Protein AF-A0AAF0V7I2-F1 (afdb_monomer_lite)

Radius of gyration: 16.99 Å; chains: 1; bounding box: 33×26×51 Å

Organism: Solanum verrucosum (NCBI:txid315347)

Sequence (91 aa):
MQRGKVIAYASRQLKVYKKNYPTNDLELAAILQYVFTQKKLNLRQRRWLEFLKDYDISVHYHPGKANVVADALSRLSMGNVAHVEEEIKEL

InterPro domains:
  IPR041373 Reverse transcriptase, RNase H-like domain [PF17917] (5-33)
  IPR043502 DNA/RNA polymerase superfamily [SSF56672] (1-61)

pLDDT: mean 74.38, std 13.99, range [36.09, 88.38]

Structure (mmCIF, N/CA/C/O backbone):
data_AF-A0AAF0V7I2-F1
#
_entry.id   AF-A0AAF0V7I2-F1
#
loop_
_atom_site.group_PDB
_atom_site.id
_atom_site.type_symbol
_atom_site.label_atom_id
_atom_site.label_alt_id
_atom_site.label_comp_id
_atom_site.label_asym_id
_atom_site.label_entity_id
_atom_site.label_seq_id
_atom_site.pdbx_PDB_ins_code
_atom_site.Cartn_x
_atom_site.Cartn_y
_atom_site.Cartn_z
_atom_site.occupancy
_atom_site.B_iso_or_equiv
_atom_site.auth_seq_id
_atom_site.auth_comp_id
_atom_site.auth_asym_id
_atom_site.auth_atom_id
_atom_site.pdbx_PDB_model_num
ATOM 1 N N . MET A 1 1 ? -16.886 -2.373 -12.907 1.00 47.59 1 MET A N 1
ATOM 2 C CA . MET A 1 1 ? -15.421 -2.357 -12.688 1.00 47.59 1 MET A CA 1
ATOM 3 C C . MET A 1 1 ? -14.902 -3.779 -12.838 1.00 47.59 1 MET A C 1
ATOM 5 O O . MET A 1 1 ? -15.438 -4.664 -12.184 1.00 47.59 1 MET A O 1
ATOM 9 N N . GLN A 1 2 ? -13.935 -4.033 -13.724 1.00 49.97 2 GLN A N 1
ATOM 10 C CA . GLN A 1 2 ? -13.316 -5.360 -13.835 1.00 49.97 2 GLN A CA 1
ATOM 11 C C . GLN A 1 2 ? -12.511 -5.625 -12.554 1.00 49.97 2 GLN A C 1
ATOM 13 O O . GLN A 1 2 ? -11.536 -4.928 -12.280 1.00 49.97 2 GLN A O 1
ATOM 18 N N . ARG A 1 3 ? -12.965 -6.576 -11.729 1.00 54.09 3 ARG A N 1
ATOM 19 C CA . ARG A 1 3 ? -12.307 -6.940 -10.465 1.00 54.09 3 ARG A CA 1
ATOM 20 C C . ARG A 1 3 ? -10.883 -7.422 -10.758 1.00 54.09 3 ARG A C 1
ATOM 22 O O . ARG A 1 3 ? -10.710 -8.443 -11.412 1.00 54.09 3 ARG A O 1
ATOM 29 N N . GLY A 1 4 ? -9.887 -6.682 -10.272 1.00 68.62 4 GLY A N 1
ATOM 30 C CA . GLY A 1 4 ? -8.478 -7.089 -10.286 1.00 68.62 4 GLY A CA 1
ATOM 31 C C . GLY A 1 4 ? -7.603 -6.494 -11.392 1.00 68.62 4 GLY A C 1
ATOM 32 O O . GLY A 1 4 ? -6.409 -6.778 -11.407 1.00 68.62 4 GLY A O 1
ATOM 33 N N . LYS A 1 5 ? -8.137 -5.658 -12.295 1.00 75.19 5 LYS A N 1
ATOM 34 C CA . LYS A 1 5 ? -7.312 -4.971 -13.303 1.00 75.19 5 LYS A CA 1
ATOM 35 C C . LYS A 1 5 ? -6.844 -3.617 -12.767 1.00 75.19 5 LYS A C 1
ATOM 37 O O . LYS A 1 5 ? -7.669 -2.796 -12.371 1.00 75.19 5 LYS A O 1
ATOM 42 N N . VAL A 1 6 ? -5.528 -3.397 -12.740 1.00 76.88 6 VAL A N 1
ATOM 43 C CA . VAL A 1 6 ? -4.943 -2.115 -12.320 1.00 76.88 6 VAL A CA 1
ATOM 44 C C . VAL A 1 6 ? -5.401 -1.012 -13.277 1.00 76.88 6 VAL A C 1
ATOM 46 O O . VAL A 1 6 ? -5.333 -1.185 -14.492 1.00 76.88 6 VAL A O 1
ATOM 49 N N . ILE A 1 7 ? -5.899 0.095 -12.719 1.00 82.88 7 ILE A N 1
ATOM 50 C CA . ILE A 1 7 ? -6.466 1.219 -13.485 1.00 82.88 7 ILE A CA 1
ATOM 51 C C . ILE A 1 7 ? -5.389 2.262 -13.800 1.00 82.88 7 ILE A C 1
ATOM 53 O O . ILE A 1 7 ? -5.378 2.825 -14.888 1.00 82.88 7 ILE A O 1
ATOM 57 N N . ALA A 1 8 ? -4.474 2.506 -12.861 1.00 82.94 8 ALA A N 1
ATOM 58 C CA . ALA A 1 8 ? -3.383 3.457 -13.014 1.00 82.94 8 ALA A CA 1
ATOM 59 C C . ALA A 1 8 ? -2.209 3.095 -12.096 1.00 82.94 8 ALA A C 1
ATOM 61 O O . ALA A 1 8 ? -2.397 2.482 -11.043 1.00 82.94 8 ALA A O 1
ATOM 62 N N . TYR A 1 9 ? -1.014 3.536 -12.483 1.00 83.25 9 TYR A N 1
ATOM 63 C CA . TYR A 1 9 ? 0.179 3.538 -11.642 1.00 83.25 9 TYR A CA 1
ATOM 64 C C . TYR A 1 9 ? 0.637 4.979 -11.426 1.00 83.25 9 TYR A C 1
ATOM 66 O O . TYR A 1 9 ? 0.445 5.834 -12.286 1.00 83.25 9 TYR A O 1
ATOM 74 N N . ALA A 1 10 ? 1.269 5.244 -10.286 1.00 82.81 10 ALA A N 1
ATOM 75 C CA . ALA A 1 10 ? 1.878 6.533 -9.992 1.00 82.81 10 ALA A CA 1
ATOM 76 C C . ALA A 1 10 ? 3.250 6.319 -9.346 1.00 82.81 10 ALA A C 1
ATOM 78 O O . ALA A 1 10 ? 3.409 5.455 -8.484 1.00 82.81 10 ALA A O 1
ATOM 79 N N . SER A 1 11 ? 4.233 7.125 -9.744 1.00 82.75 11 SER A N 1
ATOM 80 C CA . SER A 1 11 ? 5.579 7.145 -9.166 1.00 82.75 11 SER A CA 1
ATOM 81 C C . SER A 1 11 ? 5.951 8.579 -8.792 1.00 82.75 11 SER A C 1
ATOM 83 O O . SER A 1 11 ? 5.467 9.536 -9.395 1.00 82.75 11 SER A O 1
ATOM 85 N N . ARG A 1 12 ? 6.787 8.751 -7.762 1.00 83.19 12 ARG A N 1
ATOM 86 C CA . ARG A 1 12 ? 7.310 10.066 -7.366 1.00 83.19 12 ARG A CA 1
ATOM 87 C C . ARG A 1 12 ? 8.740 9.955 -6.867 1.00 83.19 12 ARG A C 1
ATOM 89 O O . ARG A 1 12 ? 9.050 9.106 -6.032 1.00 83.19 12 ARG A O 1
ATOM 96 N N . GLN A 1 13 ? 9.594 10.884 -7.283 1.00 83.00 13 GLN A N 1
ATOM 97 C CA . GLN A 1 13 ? 10.971 10.909 -6.807 1.00 83.00 13 GLN A CA 1
ATOM 98 C C . GLN A 1 13 ? 11.037 11.259 -5.310 1.00 83.00 13 GLN A C 1
ATOM 100 O O . GLN A 1 13 ? 10.460 12.244 -4.826 1.00 83.00 13 GLN A O 1
ATOM 105 N N . LEU A 1 14 ? 11.761 10.436 -4.550 1.00 82.12 14 LEU A N 1
ATOM 106 C CA . LEU A 1 14 ? 12.038 10.708 -3.146 1.00 82.12 14 LEU A CA 1
ATOM 107 C C . LEU A 1 14 ? 13.110 11.792 -3.018 1.00 82.12 14 LEU A C 1
ATOM 109 O O . LEU A 1 14 ? 14.160 11.742 -3.663 1.00 82.12 14 LEU A O 1
ATOM 113 N N . LYS A 1 15 ? 12.854 12.763 -2.134 1.00 83.44 15 LYS A N 1
ATOM 114 C CA . LYS A 1 15 ? 13.865 13.744 -1.723 1.00 83.44 15 LYS A CA 1
ATOM 115 C C . LYS A 1 15 ? 15.013 13.016 -1.021 1.00 83.44 15 LYS A C 1
ATOM 117 O O . LYS A 1 15 ? 14.771 12.011 -0.359 1.00 83.44 15 LYS A O 1
ATOM 122 N N . VAL A 1 16 ? 16.234 13.542 -1.124 1.00 81.69 16 VAL A N 1
ATOM 123 C CA . VAL A 1 16 ? 17.461 12.899 -0.608 1.00 81.69 16 VAL A CA 1
ATOM 124 C C . VAL A 1 16 ? 17.313 12.449 0.849 1.00 81.69 16 VAL A C 1
ATOM 126 O O . VAL A 1 16 ? 17.548 11.287 1.154 1.00 81.69 16 VAL A O 1
ATOM 129 N N . TYR A 1 17 ? 16.793 13.313 1.724 1.00 81.06 17 TYR A N 1
ATOM 130 C CA . TYR A 1 17 ? 16.583 12.997 3.143 1.00 81.06 17 TYR A CA 1
ATOM 131 C C . TYR A 1 17 ? 15.523 11.913 3.413 1.00 81.06 17 TYR A C 1
ATOM 133 O O . TYR A 1 17 ? 15.427 11.426 4.531 1.00 81.06 17 TYR A O 1
ATOM 141 N N . LYS A 1 18 ? 14.706 11.544 2.416 1.00 74.88 18 LYS A N 1
ATOM 142 C CA . LYS A 1 18 ? 13.727 10.453 2.517 1.00 74.88 18 LYS A CA 1
ATOM 143 C C . LYS A 1 18 ? 14.272 9.105 2.050 1.00 74.88 18 LYS A C 1
ATOM 145 O O . LYS A 1 18 ? 13.671 8.090 2.371 1.00 74.88 18 LYS A O 1
ATOM 150 N N . LYS A 1 19 ? 15.371 9.091 1.289 1.00 72.69 19 LYS A N 1
ATOM 151 C CA . LYS A 1 19 ? 15.958 7.855 0.746 1.00 72.69 19 LYS A CA 1
ATOM 152 C C . LYS A 1 19 ? 16.554 6.953 1.830 1.00 72.69 19 LYS A C 1
ATOM 154 O O . LYS A 1 19 ? 16.643 5.755 1.620 1.00 72.69 19 LYS A O 1
ATOM 159 N N . ASN A 1 20 ? 16.924 7.529 2.974 1.00 74.44 20 ASN A N 1
ATOM 160 C CA . ASN A 1 20 ? 17.610 6.821 4.056 1.00 74.44 20 ASN A CA 1
ATOM 161 C C . ASN A 1 20 ? 16.671 6.368 5.184 1.00 74.44 20 ASN A C 1
ATOM 163 O O . ASN A 1 20 ? 17.163 5.926 6.218 1.00 74.44 20 ASN A O 1
ATOM 167 N N . TYR A 1 21 ? 15.347 6.504 5.039 1.00 67.62 21 TYR A N 1
ATOM 168 C CA . TYR A 1 21 ? 14.445 5.902 6.019 1.00 67.62 21 TYR A CA 1
ATOM 169 C C . TYR A 1 21 ? 14.497 4.378 5.851 1.00 67.62 21 TYR A C 1
ATOM 171 O O . TYR A 1 21 ? 14.179 3.898 4.761 1.00 67.62 21 TYR A O 1
ATOM 179 N N . PRO A 1 22 ? 14.885 3.612 6.889 1.00 62.28 22 PRO A N 1
ATOM 180 C CA . PRO A 1 22 ? 14.747 2.167 6.870 1.00 62.28 22 PRO A CA 1
ATOM 181 C C . PRO A 1 22 ? 13.259 1.887 7.042 1.00 62.28 22 PRO A C 1
ATOM 183 O O . PRO A 1 22 ? 12.738 1.864 8.151 1.00 62.28 22 PRO A O 1
ATOM 186 N N . THR A 1 23 ? 12.528 1.841 5.939 1.00 64.88 23 THR A N 1
ATOM 187 C CA . THR A 1 23 ? 11.120 1.470 5.962 1.00 64.88 23 THR A CA 1
ATOM 188 C C . THR A 1 23 ? 10.938 0.393 4.922 1.00 64.88 23 THR A C 1
ATOM 190 O O . THR A 1 23 ? 10.951 0.666 3.723 1.00 64.88 23 THR A O 1
ATOM 193 N N . ASN A 1 24 ? 10.822 -0.840 5.402 1.00 70.88 24 ASN A N 1
ATOM 194 C CA . ASN A 1 24 ? 10.558 -1.987 4.547 1.00 70.88 24 ASN A CA 1
ATOM 195 C C . ASN A 1 24 ? 9.071 -1.992 4.143 1.00 70.88 24 ASN A C 1
ATOM 197 O O . ASN A 1 24 ? 8.213 -1.541 4.904 1.00 70.88 24 ASN A O 1
ATOM 201 N N . ASP A 1 25 ? 8.732 -2.547 2.977 1.00 67.25 25 ASP A N 1
ATOM 202 C CA . ASP A 1 25 ? 7.345 -2.568 2.469 1.00 67.25 25 ASP A CA 1
ATOM 203 C C . ASP A 1 25 ? 6.352 -3.227 3.448 1.00 67.25 25 ASP A C 1
ATOM 205 O O . ASP A 1 25 ? 5.203 -2.803 3.583 1.00 67.25 25 ASP A O 1
ATOM 209 N N . LEU A 1 26 ? 6.814 -4.241 4.186 1.00 69.12 26 LEU A N 1
ATOM 210 C CA . LEU A 1 26 ? 6.032 -4.920 5.224 1.00 69.12 26 LEU A CA 1
ATOM 211 C C . LEU A 1 26 ? 5.759 -4.020 6.439 1.00 69.12 26 LEU A C 1
ATOM 213 O O . LEU A 1 26 ? 4.681 -4.089 7.029 1.00 69.12 26 LEU A O 1
ATOM 217 N N . GLU A 1 27 ? 6.702 -3.148 6.795 1.00 76.56 27 GLU A N 1
ATOM 218 C CA . GLU A 1 27 ? 6.535 -2.205 7.904 1.00 76.56 27 GLU A CA 1
ATOM 219 C C . GLU A 1 27 ? 5.524 -1.117 7.547 1.00 76.56 27 GLU A C 1
ATOM 221 O O . GLU A 1 27 ? 4.717 -0.736 8.390 1.00 76.56 27 GLU A O 1
ATOM 226 N N . LEU A 1 28 ? 5.494 -0.662 6.290 1.00 76.56 28 LEU A N 1
ATOM 227 C CA . LEU A 1 28 ? 4.476 0.277 5.806 1.00 76.56 28 LEU A CA 1
ATOM 228 C C . LEU A 1 28 ? 3.062 -0.292 5.935 1.00 76.56 28 LEU A C 1
ATOM 230 O O . LEU A 1 28 ? 2.173 0.392 6.447 1.00 76.56 28 LEU A O 1
ATOM 234 N N . ALA A 1 29 ? 2.859 -1.543 5.514 1.00 76.50 29 ALA A N 1
ATOM 235 C CA . ALA A 1 29 ? 1.572 -2.218 5.663 1.00 76.50 29 ALA A CA 1
ATOM 236 C C . ALA A 1 29 ? 1.169 -2.340 7.144 1.00 76.50 29 ALA A C 1
ATOM 238 O O . ALA A 1 29 ? 0.033 -2.020 7.504 1.00 76.50 29 ALA A O 1
ATOM 239 N N . ALA A 1 30 ? 2.114 -2.713 8.013 1.00 77.69 30 ALA A N 1
ATOM 240 C CA . ALA A 1 30 ? 1.884 -2.813 9.452 1.00 77.69 30 ALA A CA 1
ATOM 241 C C . ALA A 1 30 ? 1.548 -1.452 10.090 1.00 77.69 30 ALA A C 1
ATOM 243 O O . ALA A 1 30 ? 0.625 -1.363 10.896 1.00 77.69 30 ALA A O 1
ATOM 244 N N . ILE A 1 31 ? 2.240 -0.375 9.702 1.00 79.50 31 ILE A N 1
ATOM 245 C CA . ILE A 1 31 ? 1.974 0.989 10.183 1.00 79.50 31 ILE A CA 1
ATOM 246 C C . ILE A 1 31 ? 0.576 1.450 9.764 1.00 79.50 31 ILE A C 1
ATOM 248 O O . ILE A 1 31 ? -0.141 2.031 10.578 1.00 79.50 31 ILE A O 1
ATOM 252 N N . LEU A 1 32 ? 0.166 1.188 8.520 1.00 79.56 32 LEU A N 1
ATOM 253 C CA . LEU A 1 32 ? -1.177 1.533 8.050 1.00 79.56 32 LEU A CA 1
ATOM 254 C C . LEU A 1 32 ? -2.244 0.789 8.854 1.00 79.56 32 LEU A C 1
ATOM 256 O O . LEU A 1 32 ? -3.153 1.415 9.396 1.00 79.56 32 LEU A O 1
ATOM 260 N N . GLN A 1 33 ? -2.097 -0.527 9.007 1.00 79.75 33 GLN A N 1
ATOM 261 C CA . GLN A 1 33 ? -3.026 -1.337 9.793 1.00 79.75 33 GLN A CA 1
ATOM 262 C C . GLN A 1 33 ? -3.074 -0.898 11.264 1.00 79.75 33 GLN A C 1
ATOM 264 O O . GLN A 1 33 ? -4.142 -0.842 11.878 1.00 79.75 33 GLN A O 1
ATOM 269 N N . TYR A 1 34 ? -1.930 -0.516 11.825 1.00 80.44 34 TYR A N 1
ATOM 270 C CA . TYR A 1 34 ? -1.844 0.030 13.171 1.00 80.44 34 TYR A CA 1
ATOM 271 C C . TYR A 1 34 ? -2.619 1.350 13.305 1.00 80.44 34 TYR A C 1
ATOM 273 O O . TYR A 1 34 ? -3.420 1.504 14.224 1.00 80.44 34 TYR A O 1
ATOM 281 N N . VAL A 1 35 ? -2.478 2.279 12.355 1.00 81.94 35 VAL A N 1
ATOM 282 C CA . VAL A 1 35 ? -3.224 3.551 12.359 1.00 81.94 35 VAL A CA 1
ATOM 283 C C . VAL A 1 35 ? -4.742 3.333 12.284 1.00 81.94 35 VAL A C 1
ATOM 285 O O . VAL A 1 35 ? -5.482 4.066 12.937 1.00 81.94 35 VAL A O 1
ATOM 288 N N . PHE A 1 36 ? -5.218 2.308 11.569 1.00 78.94 36 PHE A N 1
ATOM 289 C 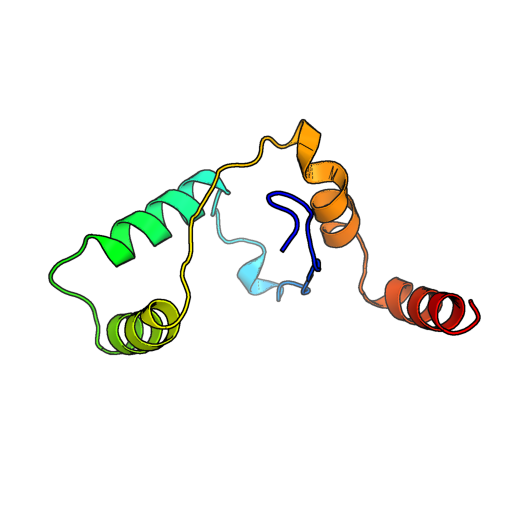CA . PHE A 1 36 ? -6.648 1.970 11.516 1.00 78.94 36 PHE A CA 1
ATOM 290 C C . PHE A 1 36 ? -7.193 1.317 12.799 1.00 78.94 36 PHE A C 1
ATOM 292 O O . PHE A 1 36 ? -8.398 1.358 13.034 1.00 78.94 36 PHE A O 1
ATOM 299 N N . THR A 1 37 ? -6.339 0.727 13.642 1.00 80.44 37 THR A N 1
ATOM 300 C CA . THR A 1 37 ? -6.758 -0.017 14.850 1.00 80.44 37 THR A CA 1
ATOM 301 C C . THR A 1 37 ? -6.594 0.773 16.154 1.00 80.44 37 THR A C 1
ATOM 303 O O . THR A 1 37 ? -7.193 0.430 17.177 1.00 80.44 37 THR A O 1
ATOM 306 N N . GLN A 1 38 ? -5.807 1.851 16.152 1.00 79.44 38 GLN A N 1
ATOM 307 C CA . GLN A 1 38 ? -5.557 2.663 17.342 1.00 79.44 38 GLN A CA 1
ATOM 308 C C . GLN A 1 38 ? -6.778 3.480 17.799 1.00 79.44 38 GLN A C 1
ATOM 310 O O . GLN A 1 38 ? -7.329 4.292 17.062 1.00 79.44 38 GLN A O 1
ATOM 315 N N . LYS A 1 39 ? -7.118 3.384 19.094 1.00 75.69 39 LYS A N 1
ATOM 316 C CA . LYS A 1 39 ? -8.174 4.204 19.729 1.00 75.69 39 LYS A CA 1
ATOM 317 C C . LYS A 1 39 ? -7.776 5.671 19.955 1.00 75.69 39 LYS A C 1
ATOM 319 O O . LYS A 1 39 ? -8.646 6.536 20.048 1.00 75.69 39 LYS A O 1
ATOM 324 N N . LYS A 1 40 ? -6.476 5.968 20.079 1.00 82.81 40 LYS A N 1
ATOM 325 C CA . LYS A 1 40 ? -5.957 7.311 20.389 1.00 82.81 40 LYS A CA 1
ATOM 326 C C . LYS A 1 40 ? -4.999 7.779 19.297 1.00 82.81 40 LYS A C 1
ATOM 328 O O . LYS A 1 40 ? -3.813 7.476 19.334 1.00 82.81 40 LYS A O 1
ATOM 333 N N . LEU A 1 41 ? -5.538 8.543 18.354 1.00 83.94 41 LEU A N 1
ATOM 334 C CA . LEU A 1 41 ? -4.806 9.130 17.232 1.00 83.94 41 LEU A CA 1
ATOM 335 C C . LEU A 1 41 ? -4.484 10.605 17.500 1.00 83.94 41 LEU A C 1
ATOM 337 O O . LEU A 1 41 ? -5.275 11.321 18.119 1.00 83.94 41 LEU A O 1
ATOM 341 N N . ASN A 1 42 ? -3.344 11.081 16.994 1.00 88.31 42 ASN A N 1
ATOM 342 C CA . ASN A 1 42 ? -3.044 12.515 16.954 1.00 88.31 42 ASN A CA 1
ATOM 343 C C . ASN A 1 42 ? -3.998 13.219 15.961 1.00 88.31 42 ASN A C 1
ATOM 345 O O . ASN A 1 42 ? -4.431 12.617 14.979 1.00 88.31 42 ASN A O 1
ATOM 349 N N . LEU A 1 43 ? -4.303 14.505 16.166 1.00 87.94 43 LEU A N 1
ATOM 350 C CA . LEU A 1 43 ? -5.221 15.296 15.338 1.00 87.94 43 LEU A CA 1
ATOM 351 C C . LEU A 1 43 ? -4.864 15.247 13.843 1.00 87.94 43 LEU A C 1
ATOM 353 O O . LEU A 1 43 ? -5.752 15.168 12.998 1.00 87.94 43 LEU A O 1
ATOM 357 N N . ARG A 1 44 ? -3.563 15.218 13.511 1.00 88.38 44 ARG A N 1
ATOM 358 C CA . ARG A 1 44 ? -3.101 15.029 12.127 1.00 88.38 44 ARG A CA 1
ATOM 359 C C . ARG A 1 44 ? -3.523 13.668 11.575 1.00 88.38 44 ARG A C 1
ATOM 361 O O . ARG A 1 44 ? -4.101 13.623 10.501 1.00 88.38 44 ARG A O 1
ATOM 368 N N . GLN A 1 45 ? -3.265 12.580 12.298 1.00 84.69 45 GLN A N 1
ATOM 369 C CA . GLN A 1 45 ? -3.660 11.236 11.863 1.00 84.69 45 GLN A CA 1
ATOM 370 C C . GLN A 1 45 ? -5.180 11.129 11.729 1.00 84.69 45 GLN A C 1
ATOM 372 O O . GLN A 1 45 ? -5.652 10.558 10.758 1.00 84.69 45 GLN A O 1
ATOM 377 N N . ARG A 1 46 ? -5.940 11.754 12.639 1.00 86.50 46 ARG A N 1
ATOM 378 C CA . ARG A 1 46 ? -7.407 11.788 12.597 1.00 86.50 46 ARG A CA 1
ATOM 379 C C . ARG A 1 46 ? -7.941 12.443 11.322 1.00 86.50 46 ARG A C 1
ATOM 381 O O . ARG A 1 46 ? -8.773 11.846 10.660 1.00 86.50 46 ARG A O 1
ATOM 388 N N . ARG A 1 47 ? -7.401 13.607 10.937 1.00 87.81 47 ARG A N 1
ATOM 389 C CA . ARG A 1 47 ? -7.756 14.287 9.674 1.00 87.81 47 ARG A CA 1
ATOM 390 C C . ARG A 1 47 ? -7.413 13.445 8.445 1.00 87.81 47 ARG A C 1
ATOM 392 O O . ARG A 1 47 ? -8.173 13.406 7.489 1.00 87.81 47 ARG A O 1
ATOM 399 N N . TRP A 1 48 ? -6.266 12.767 8.468 1.00 86.94 48 TRP A N 1
ATOM 400 C CA . TRP A 1 48 ? -5.888 11.846 7.392 1.00 86.94 48 TRP A CA 1
ATOM 401 C C . TRP A 1 48 ? -6.835 10.643 7.315 1.00 86.94 48 TRP A C 1
ATOM 403 O O . TRP A 1 48 ? -7.234 10.252 6.225 1.00 86.94 48 TRP A O 1
ATOM 413 N N . LEU A 1 49 ? -7.238 10.086 8.457 1.00 84.56 49 LEU A N 1
ATOM 414 C CA . LEU A 1 49 ? -8.160 8.952 8.522 1.00 84.56 49 LEU A CA 1
ATOM 415 C C . LEU A 1 49 ? -9.585 9.359 8.115 1.00 84.56 49 LEU A C 1
ATOM 417 O O . LEU A 1 49 ? -10.256 8.605 7.422 1.00 84.56 49 LEU A O 1
ATOM 421 N N . GLU A 1 50 ? -10.014 10.577 8.457 1.00 86.19 50 GLU A N 1
ATOM 422 C CA . GLU A 1 50 ? -11.265 11.170 7.972 1.00 86.19 50 GLU A CA 1
ATOM 423 C C . GLU A 1 50 ? -11.310 11.313 6.455 1.00 86.19 50 GLU A C 1
ATOM 425 O O . GLU A 1 50 ? -12.377 11.148 5.890 1.00 86.19 50 GLU A O 1
ATOM 430 N N . PHE A 1 51 ? -10.185 11.592 5.798 1.00 85.94 51 PHE A N 1
ATOM 431 C CA . PHE A 1 51 ? -10.120 11.603 4.337 1.00 85.94 51 PHE A CA 1
ATOM 432 C C . PHE A 1 51 ? -10.153 10.184 3.753 1.00 85.94 51 PHE A C 1
ATOM 434 O O . PHE A 1 51 ? -10.783 9.939 2.731 1.00 85.94 51 PHE A O 1
ATOM 441 N N . LEU A 1 52 ? -9.472 9.233 4.399 1.00 83.75 52 LEU A N 1
ATOM 442 C CA . LEU A 1 52 ? -9.382 7.854 3.915 1.00 83.75 52 LEU A CA 1
ATOM 443 C C . LEU A 1 52 ? -10.683 7.064 4.096 1.00 83.75 52 LEU A C 1
ATOM 445 O O . LEU A 1 52 ? -10.920 6.155 3.312 1.00 83.75 52 LEU A O 1
ATOM 449 N N . LYS A 1 53 ? -11.528 7.408 5.080 1.00 82.12 53 LYS A N 1
ATOM 450 C CA . LYS A 1 53 ? -12.813 6.722 5.328 1.00 82.12 53 LYS A CA 1
ATOM 451 C C . LYS A 1 53 ? -13.788 6.821 4.148 1.00 82.12 53 LYS A C 1
ATOM 453 O O . LYS A 1 53 ? -14.689 5.999 4.041 1.00 82.12 53 LYS A O 1
ATOM 458 N N . ASP A 1 54 ? -13.626 7.846 3.312 1.00 87.06 54 ASP A N 1
ATOM 459 C CA . ASP A 1 54 ? -14.496 8.095 2.162 1.00 87.06 54 ASP A CA 1
ATOM 460 C C . ASP A 1 54 ? -14.161 7.149 0.991 1.00 87.06 54 ASP A C 1
ATOM 462 O O . ASP A 1 54 ? -14.911 7.063 0.020 1.00 87.06 54 ASP A O 1
ATOM 466 N N . TYR A 1 55 ? -13.051 6.408 1.094 1.00 85.06 55 TYR A N 1
ATOM 467 C CA . TYR A 1 55 ? -12.611 5.409 0.129 1.00 85.06 55 TYR A CA 1
ATOM 468 C C . TYR A 1 55 ? -12.706 4.000 0.737 1.00 85.06 55 TYR A C 1
ATOM 470 O O . TYR A 1 55 ? -12.266 3.761 1.860 1.00 85.06 55 TYR A O 1
ATOM 478 N N . ASP A 1 56 ? -13.218 3.037 -0.033 1.00 83.31 56 ASP A N 1
ATOM 479 C CA . ASP A 1 56 ? -13.171 1.614 0.327 1.00 83.31 56 ASP A CA 1
ATOM 480 C C . ASP A 1 56 ? -11.771 1.053 0.017 1.00 83.31 56 ASP A C 1
ATOM 482 O O . ASP A 1 56 ? -11.473 0.641 -1.107 1.00 83.31 56 ASP A O 1
ATOM 486 N N . ILE A 1 57 ? -10.862 1.158 0.992 1.00 80.38 57 ILE A N 1
ATOM 487 C CA . ILE A 1 57 ? -9.443 0.813 0.838 1.00 80.38 57 ILE A CA 1
ATOM 488 C C . ILE A 1 57 ? -9.178 -0.579 1.409 1.00 80.38 57 ILE A C 1
ATOM 490 O O . ILE A 1 57 ? -9.286 -0.797 2.616 1.00 80.38 57 ILE A O 1
ATOM 494 N N . SER A 1 58 ? -8.696 -1.491 0.564 1.00 81.75 58 SER A N 1
ATOM 495 C CA . SER A 1 58 ? -8.134 -2.774 0.984 1.00 81.75 58 SER A CA 1
ATOM 496 C C . SER A 1 58 ? -6.633 -2.835 0.678 1.00 81.75 58 SER A C 1
ATOM 498 O O . SER A 1 58 ? -6.192 -2.664 -0.460 1.00 81.75 58 SER A O 1
ATOM 500 N N . VAL A 1 59 ? -5.815 -3.057 1.711 1.00 80.38 59 VAL A N 1
ATOM 501 C CA . VAL A 1 59 ? -4.358 -3.191 1.561 1.00 80.38 59 VAL A CA 1
ATOM 502 C C . VAL A 1 59 ? -4.020 -4.665 1.375 1.00 80.38 59 VAL A C 1
ATOM 504 O O . VAL A 1 59 ? -4.264 -5.481 2.262 1.00 80.38 59 VAL A O 1
ATOM 507 N N . HIS A 1 60 ? -3.437 -5.006 0.228 1.00 81.88 60 HIS A N 1
ATOM 508 C CA . HIS A 1 60 ? -2.994 -6.361 -0.089 1.00 81.88 60 HIS A CA 1
ATOM 509 C C . HIS A 1 60 ? -1.490 -6.370 -0.345 1.00 81.88 60 HIS A C 1
ATOM 511 O O . HIS A 1 60 ? -0.979 -5.540 -1.096 1.00 81.88 60 HIS A O 1
ATOM 517 N N . TYR A 1 61 ? -0.778 -7.317 0.268 1.00 81.94 61 TYR A N 1
ATOM 518 C CA . TYR A 1 61 ? 0.629 -7.535 -0.049 1.00 81.94 61 TYR A CA 1
ATOM 519 C C . TYR A 1 61 ? 0.755 -8.139 -1.448 1.00 81.94 61 TYR A C 1
ATOM 521 O O . TYR A 1 61 ? 0.109 -9.143 -1.755 1.00 81.94 61 TYR A O 1
ATOM 529 N N . HIS A 1 62 ? 1.616 -7.546 -2.273 1.00 80.69 62 HIS A N 1
ATOM 530 C CA . HIS A 1 62 ? 1.932 -8.051 -3.602 1.00 80.69 62 HIS A CA 1
ATOM 531 C C . HIS A 1 62 ? 3.392 -8.514 -3.633 1.00 80.69 62 HIS A C 1
ATOM 533 O O . HIS A 1 62 ? 4.288 -7.709 -3.372 1.00 80.69 62 HIS A O 1
ATOM 539 N N . PRO A 1 63 ? 3.668 -9.797 -3.915 1.00 83.00 63 PRO A N 1
ATOM 540 C CA . PRO A 1 63 ? 5.026 -10.321 -3.873 1.00 83.00 63 PRO A CA 1
ATOM 541 C C . PRO A 1 63 ? 5.913 -9.668 -4.940 1.00 83.00 63 PRO A C 1
ATOM 543 O O . PRO A 1 63 ? 5.488 -9.454 -6.075 1.00 83.00 63 PRO A O 1
ATOM 546 N N . GLY A 1 64 ? 7.184 -9.429 -4.602 1.00 79.88 64 GLY A N 1
AT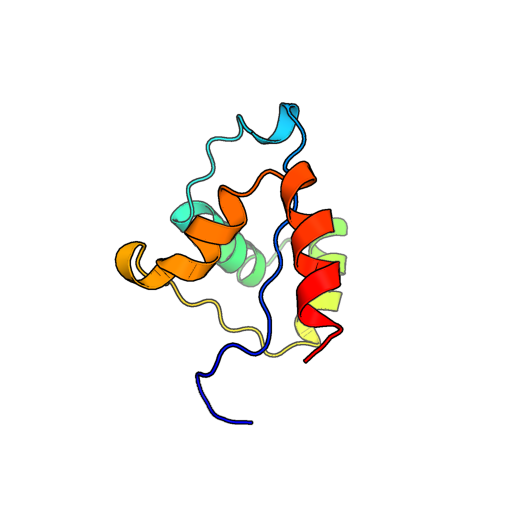OM 547 C CA . GLY A 1 64 ? 8.126 -8.680 -5.448 1.00 79.88 64 GLY A CA 1
ATOM 548 C C . GLY A 1 64 ? 8.258 -9.191 -6.890 1.00 79.88 64 GLY A C 1
ATOM 549 O O . GLY A 1 64 ? 8.332 -8.385 -7.810 1.00 79.88 64 GLY A O 1
ATOM 550 N N . LYS A 1 65 ? 8.182 -10.513 -7.124 1.00 80.81 65 LYS A N 1
ATOM 551 C CA . LYS A 1 65 ? 8.208 -11.102 -8.483 1.00 80.81 65 LYS A CA 1
ATOM 552 C C . LYS A 1 65 ? 7.056 -10.632 -9.376 1.00 80.81 65 LYS A C 1
ATOM 554 O O . LYS A 1 65 ? 7.202 -10.609 -10.590 1.00 80.81 65 LYS A O 1
ATOM 559 N N . ALA A 1 66 ? 5.919 -10.284 -8.784 1.00 82.25 66 ALA A N 1
ATOM 560 C CA . ALA A 1 66 ? 4.756 -9.781 -9.498 1.00 82.25 66 ALA A CA 1
ATOM 561 C C . ALA A 1 66 ? 4.719 -8.240 -9.534 1.00 82.25 66 ALA A C 1
ATOM 563 O O . ALA A 1 66 ? 3.873 -7.663 -10.216 1.00 82.25 66 ALA A O 1
ATOM 564 N N . A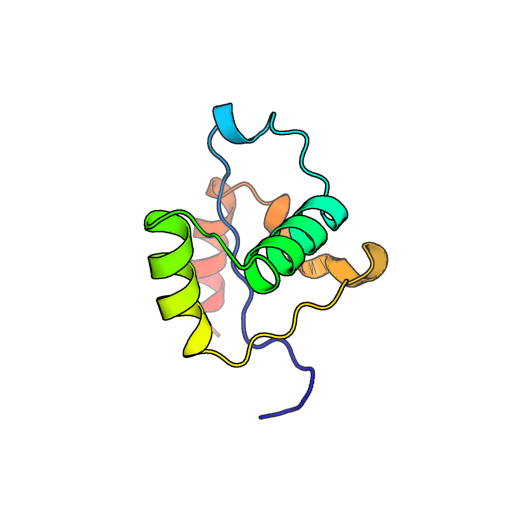SN A 1 67 ? 5.642 -7.563 -8.841 1.00 84.12 67 ASN A N 1
ATOM 565 C CA . ASN A 1 67 ? 5.713 -6.106 -8.734 1.00 84.12 67 ASN A CA 1
ATOM 566 C C . ASN A 1 67 ? 6.544 -5.455 -9.860 1.00 84.12 67 ASN A C 1
ATOM 568 O O . ASN A 1 67 ? 7.147 -4.403 -9.670 1.00 84.12 67 ASN A O 1
ATOM 572 N N . VAL A 1 68 ? 6.586 -6.090 -11.037 1.00 85.56 68 VAL A N 1
ATOM 573 C CA . VAL A 1 68 ? 7.474 -5.728 -12.157 1.00 85.56 68 VAL A CA 1
ATOM 574 C C . VAL A 1 68 ? 7.221 -4.303 -12.654 1.00 85.56 68 VAL A C 1
ATOM 576 O O . VAL A 1 68 ? 8.165 -3.550 -12.869 1.00 85.56 68 VAL A O 1
ATOM 579 N N . VAL A 1 69 ? 5.950 -3.910 -12.802 1.00 85.12 69 VAL A N 1
ATOM 580 C CA . VAL A 1 69 ? 5.586 -2.577 -13.315 1.00 85.12 69 VAL A CA 1
ATOM 581 C C . VAL A 1 69 ? 5.996 -1.479 -12.335 1.00 85.12 69 VAL A C 1
ATOM 583 O O . VAL A 1 69 ? 6.590 -0.483 -12.738 1.00 85.12 69 VAL A O 1
ATOM 586 N N . ALA A 1 70 ? 5.724 -1.663 -11.040 1.00 85.31 70 ALA A N 1
ATOM 587 C CA . ALA A 1 70 ? 6.106 -0.679 -10.034 1.00 85.31 70 ALA A CA 1
ATOM 588 C C . ALA A 1 70 ? 7.630 -0.616 -9.850 1.00 85.31 70 ALA A C 1
ATOM 590 O O . ALA A 1 70 ? 8.171 0.478 -9.713 1.00 85.31 70 ALA A O 1
ATOM 591 N N . ASP A 1 71 ? 8.329 -1.757 -9.899 1.00 85.75 71 ASP A N 1
ATOM 592 C CA . ASP A 1 71 ? 9.794 -1.810 -9.852 1.00 85.75 71 ASP A CA 1
ATOM 593 C C . ASP A 1 71 ? 10.408 -1.049 -11.039 1.00 85.75 71 ASP A C 1
ATOM 595 O O . ASP A 1 71 ? 11.233 -0.158 -10.825 1.00 85.75 71 ASP A O 1
ATOM 599 N N . ALA A 1 72 ? 9.922 -1.278 -12.265 1.00 87.94 72 ALA A N 1
ATOM 600 C CA . ALA A 1 72 ? 10.353 -0.543 -13.455 1.00 87.94 72 ALA A CA 1
ATOM 601 C C . ALA A 1 72 ? 10.114 0.975 -13.327 1.00 87.94 72 ALA A C 1
ATOM 603 O O . ALA A 1 72 ? 11.024 1.771 -13.566 1.00 87.94 72 ALA A O 1
ATOM 604 N N . LEU A 1 73 ? 8.923 1.385 -12.874 1.00 85.81 73 LEU A N 1
ATOM 605 C CA . LEU A 1 73 ? 8.582 2.798 -12.661 1.00 85.81 73 LEU A CA 1
ATOM 606 C C . LEU A 1 73 ? 9.384 3.454 -11.528 1.00 85.81 73 LEU A C 1
ATOM 608 O O . LEU A 1 73 ? 9.616 4.663 -11.557 1.00 85.81 73 LE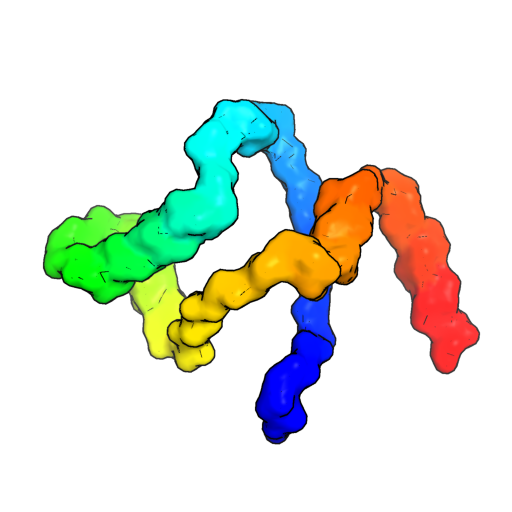U A O 1
ATOM 612 N N . SER A 1 74 ? 9.794 2.690 -10.516 1.00 82.88 74 SER A N 1
ATOM 613 C CA . SER A 1 74 ? 10.589 3.202 -9.392 1.00 82.88 74 SER A CA 1
ATOM 614 C C . SER A 1 74 ? 12.051 3.458 -9.765 1.00 82.88 74 SER A C 1
ATOM 616 O O . SER A 1 74 ? 12.697 4.336 -9.189 1.00 82.88 74 SER A O 1
ATOM 618 N N . ARG A 1 75 ? 12.566 2.701 -10.741 1.00 82.31 75 ARG A N 1
ATOM 619 C CA . ARG A 1 75 ? 13.942 2.803 -11.243 1.00 82.31 75 ARG A CA 1
ATOM 620 C C . ARG A 1 75 ? 14.103 3.878 -12.313 1.00 82.31 75 ARG A C 1
ATOM 622 O O . ARG A 1 75 ? 15.236 4.272 -12.590 1.00 82.31 75 ARG A O 1
ATOM 629 N N . LEU A 1 76 ? 13.007 4.369 -12.895 1.00 76.56 76 LEU A N 1
ATOM 630 C CA . LEU A 1 76 ? 13.068 5.440 -13.883 1.00 76.56 76 LEU A CA 1
ATOM 631 C C . LEU A 1 76 ? 13.498 6.765 -13.236 1.00 76.56 76 LEU A C 1
ATOM 633 O O . LEU A 1 76 ? 12.884 7.254 -12.284 1.00 76.56 76 LEU A O 1
ATOM 637 N N . SER A 1 77 ? 14.539 7.391 -13.787 1.00 65.75 77 SER A N 1
ATOM 638 C CA . SER A 1 77 ? 14.821 8.801 -13.527 1.00 65.75 77 SER A CA 1
ATOM 639 C C . SER A 1 77 ? 13.737 9.638 -14.213 1.00 65.75 77 SER A C 1
ATOM 641 O O . SER A 1 77 ? 13.476 9.476 -15.403 1.00 65.75 77 SER A O 1
ATOM 643 N N . MET A 1 78 ? 13.099 10.564 -13.488 1.00 61.00 78 MET A N 1
ATOM 644 C CA . MET A 1 78 ? 12.046 11.416 -14.074 1.00 61.00 78 MET A CA 1
ATOM 645 C C . MET A 1 78 ? 12.538 12.256 -15.270 1.00 61.00 78 MET A C 1
ATOM 647 O O . MET A 1 78 ? 11.720 12.692 -16.069 1.00 61.00 78 MET A O 1
ATOM 651 N N . GLY A 1 79 ? 13.857 12.433 -15.434 1.00 58.81 79 GLY A N 1
ATOM 652 C CA . GLY A 1 79 ? 14.455 13.071 -16.613 1.00 58.81 79 GLY A CA 1
ATOM 653 C C . GLY A 1 79 ? 14.256 12.302 -17.927 1.00 58.81 79 GLY A C 1
ATOM 654 O O . GLY A 1 79 ? 14.314 12.920 -18.980 1.00 58.81 79 GLY A O 1
ATOM 655 N N . ASN A 1 80 ? 13.966 10.997 -17.879 1.00 52.66 80 ASN A N 1
ATOM 656 C CA . ASN A 1 80 ? 13.723 10.181 -19.075 1.00 52.66 80 ASN A CA 1
ATOM 657 C C . ASN A 1 80 ? 12.222 10.013 -19.394 1.00 52.66 80 ASN A C 1
ATOM 659 O O . ASN A 1 80 ? 11.885 9.650 -20.514 1.00 52.66 80 ASN A O 1
ATOM 663 N N . VAL A 1 81 ? 11.316 10.270 -18.436 1.00 52.84 81 VAL A N 1
ATOM 664 C CA . VAL A 1 81 ? 9.853 10.099 -18.612 1.00 52.84 81 VAL A CA 1
ATOM 665 C C . VAL A 1 81 ? 9.263 11.169 -19.533 1.00 52.84 81 VAL A C 1
ATOM 667 O O . VAL A 1 81 ? 8.359 10.869 -20.305 1.00 52.84 81 VAL A O 1
ATOM 670 N N . ALA A 1 82 ? 9.797 12.395 -19.488 1.00 50.16 82 ALA A N 1
ATOM 671 C CA . ALA A 1 82 ? 9.309 13.510 -20.303 1.00 50.16 82 ALA A CA 1
ATOM 672 C C . ALA A 1 82 ? 9.353 13.216 -21.817 1.00 50.16 82 ALA A C 1
ATOM 674 O O . ALA A 1 82 ? 8.524 13.733 -22.551 1.00 50.16 82 ALA A O 1
ATOM 675 N N . HIS A 1 83 ? 10.260 12.341 -22.265 1.00 45.28 83 HIS A N 1
ATOM 676 C CA . HIS A 1 83 ? 10.346 11.904 -23.662 1.00 45.28 83 HIS A CA 1
ATOM 677 C C . HIS A 1 83 ? 9.368 10.775 -24.029 1.00 45.28 83 HIS A C 1
ATOM 679 O O . HIS A 1 83 ? 9.070 10.594 -25.201 1.00 45.28 83 HIS A O 1
ATOM 685 N N . VAL A 1 84 ? 8.850 10.021 -23.053 1.00 50.06 84 VAL A N 1
ATOM 686 C CA . VAL A 1 84 ? 7.918 8.901 -23.298 1.00 50.06 84 VAL A CA 1
ATOM 687 C C . VAL A 1 84 ? 6.462 9.381 -23.324 1.00 50.06 84 VAL A C 1
ATOM 689 O O . VAL A 1 84 ? 5.632 8.816 -24.031 1.00 50.06 84 VAL A O 1
ATOM 692 N N . GLU A 1 85 ? 6.130 10.444 -22.584 1.00 46.94 85 GLU A N 1
ATOM 693 C CA . GLU A 1 85 ? 4.783 11.041 -22.615 1.00 46.94 85 GLU A CA 1
ATOM 6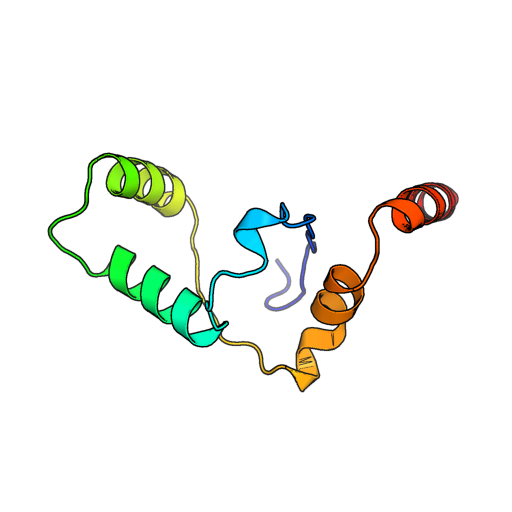94 C C . GLU A 1 85 ? 4.441 11.693 -23.968 1.00 46.94 85 GLU A C 1
ATOM 696 O O . GLU A 1 85 ? 3.260 11.789 -24.308 1.00 46.94 85 GLU A O 1
ATOM 701 N N . GLU A 1 86 ? 5.446 12.111 -24.747 1.00 43.16 86 GLU A N 1
ATOM 702 C CA . GLU A 1 86 ? 5.258 12.640 -26.106 1.00 43.16 86 GLU A CA 1
ATOM 703 C C . GLU A 1 86 ? 4.876 11.529 -27.101 1.00 43.16 86 GLU A C 1
ATOM 705 O O . GLU A 1 86 ? 3.942 11.717 -27.875 1.00 43.16 86 GLU A O 1
ATOM 710 N N . GLU A 1 87 ? 5.477 10.337 -27.006 1.00 40.44 87 GLU A N 1
ATOM 711 C CA . GLU A 1 87 ? 5.154 9.198 -27.887 1.00 40.44 87 GLU A CA 1
ATOM 712 C C . GLU A 1 87 ? 3.776 8.574 -27.604 1.00 40.44 87 GLU A C 1
ATOM 714 O O . GLU A 1 87 ? 3.109 8.093 -28.517 1.00 40.44 87 GLU A O 1
ATOM 719 N N . ILE A 1 88 ? 3.298 8.596 -26.353 1.00 47.00 88 ILE A N 1
ATOM 720 C CA . ILE A 1 88 ? 1.992 8.003 -25.996 1.00 47.00 88 ILE A CA 1
ATOM 721 C C . ILE A 1 88 ? 0.812 8.870 -26.478 1.00 47.00 88 ILE A C 1
ATOM 723 O O . ILE A 1 88 ? -0.310 8.378 -26.572 1.00 47.00 88 ILE A O 1
ATOM 727 N N . LYS A 1 89 ? 1.036 10.148 -26.812 1.00 43.00 89 LYS A N 1
ATOM 728 C CA . LYS A 1 89 ? -0.008 11.038 -27.353 1.00 43.00 89 LYS A CA 1
ATOM 729 C C . LYS A 1 89 ? -0.241 10.902 -28.861 1.00 43.00 89 LYS A C 1
ATOM 731 O O . LYS A 1 89 ? -1.207 11.485 -29.348 1.00 43.00 89 LYS A O 1
ATOM 736 N N . GLU A 1 90 ? 0.602 10.165 -29.583 1.00 37.4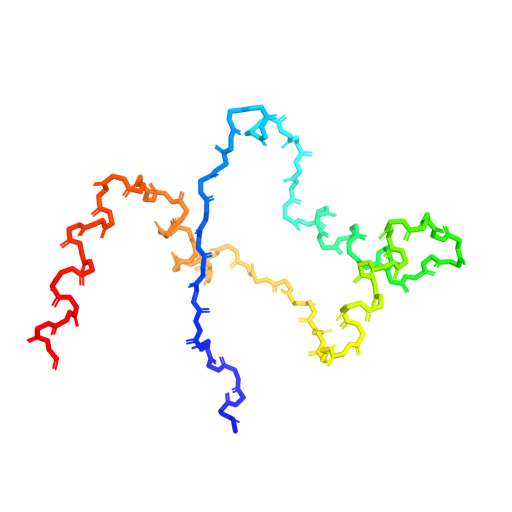1 90 GLU A N 1
ATOM 737 C CA . GLU A 1 90 ? 0.500 9.993 -31.043 1.00 37.41 90 GLU A CA 1
ATOM 738 C C . GLU A 1 90 ? -0.099 8.638 -31.480 1.00 37.41 90 GLU A C 1
ATOM 740 O O . GLU A 1 90 ? -0.079 8.309 -32.667 1.00 37.41 90 GLU A O 1
ATOM 745 N N . LEU A 1 91 ? -0.693 7.875 -30.552 1.00 36.09 91 LEU A N 1
ATOM 746 C CA . LEU A 1 91 ? -1.469 6.651 -30.820 1.00 36.09 91 LEU A CA 1
ATOM 747 C C . LEU A 1 91 ? -2.904 6.772 -30.294 1.00 36.09 91 LEU A C 1
ATOM 749 O O . LEU A 1 91 ? -3.804 6.194 -30.946 1.00 36.09 91 LEU A O 1
#

Foldseek 3Di:
DPPPDDPDDDDDDDDPVRVPPPQDPVNVVVVVVVLVPDPDDDPVSVVVVVVCVVDPDDDDDDDPVRCVVVVVRHPDDPVVVVVVVVVVVVD

Secondary structure (DSSP, 8-state):
--TT--------PPPGGGTT----HHHHHHHHHHHHH-SS--HHHHHHHHHHTTS--------GGG-HHHHHHHH--HHHHTTHHHHHTT-